Protein AF-A0A932IGT0-F1 (afdb_monomer_lite)

Radius of gyration: 17.97 Å; chains: 1; bounding box: 58×28×45 Å

Sequence (131 aa):
MRGWLLGAVLLGLVGCRADIQSGLDEANDLLYRKQYAASERLYRKLFKRLEQGGNLDDEEDAQRQFILDRLGKINALYLRDYTQAIADFQLLIRHYPKTDQAFAARATVADIYHHKLGDLQTAIDAYHKLV

pLDDT: mean 90.75, std 15.51, range [41.09, 98.88]

Secondary structure (DSSP, 8-state):
----SSHHHHHHHHHHHHHHHHHHHHHHHHHHTT-HHHHHHHHHHHHHHHHHSSS--HHHHHHHHHHHHHHHHHIIIII--HHHHHHHHHHHHHH-TTSHHHHHHHHHHHHHIIIII--HHHHHHHHGGG-

Structure (mmCIF, N/CA/C/O backbone):
data_AF-A0A932IGT0-F1
#
_entry.id   AF-A0A932IGT0-F1
#
loop_
_atom_site.group_PDB
_atom_site.id
_atom_site.type_symbol
_atom_site.label_atom_id
_atom_site.label_alt_id
_atom_site.label_comp_id
_atom_site.label_asym_id
_atom_site.label_entity_id
_atom_site.label_seq_id
_a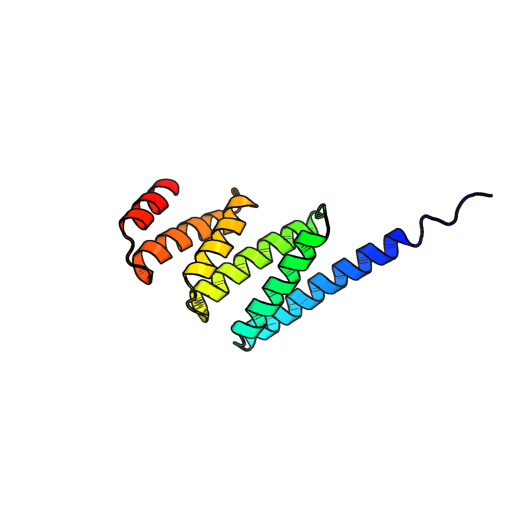tom_site.pdbx_PDB_ins_code
_atom_site.Cartn_x
_atom_site.Cartn_y
_atom_site.Cartn_z
_atom_site.occupancy
_atom_site.B_iso_or_equiv
_atom_site.auth_seq_id
_atom_site.auth_comp_id
_atom_site.auth_asym_id
_atom_site.auth_atom_id
_atom_site.pdbx_PDB_model_num
ATOM 1 N N . MET A 1 1 ? 42.732 -18.591 -23.244 1.00 41.09 1 MET A N 1
ATOM 2 C CA . MET A 1 1 ? 41.863 -17.446 -23.587 1.00 41.09 1 MET A CA 1
ATOM 3 C C . MET A 1 1 ? 40.545 -17.618 -22.836 1.00 41.09 1 MET A C 1
ATOM 5 O O . MET A 1 1 ? 39.733 -18.440 -23.227 1.00 41.09 1 MET A O 1
ATOM 9 N N . ARG A 1 2 ? 40.394 -16.960 -21.680 1.00 52.16 2 ARG A N 1
ATOM 10 C CA . ARG A 1 2 ? 39.176 -16.962 -20.846 1.00 52.16 2 ARG A CA 1
ATOM 11 C C . ARG A 1 2 ? 38.598 -15.553 -20.916 1.00 52.16 2 ARG A C 1
ATOM 13 O O . ARG A 1 2 ? 39.311 -14.625 -20.557 1.00 52.16 2 ARG A O 1
ATOM 20 N N . GLY A 1 3 ? 37.359 -15.387 -21.373 1.00 51.69 3 GLY A N 1
ATOM 21 C CA . GLY A 1 3 ? 36.751 -14.055 -21.387 1.00 51.69 3 GLY A CA 1
ATOM 22 C C . GLY A 1 3 ? 35.417 -13.933 -22.112 1.00 51.69 3 GLY A C 1
ATOM 23 O O . GLY A 1 3 ? 35.287 -13.016 -22.898 1.00 51.69 3 GLY A O 1
ATOM 24 N N . TRP A 1 4 ? 34.450 -14.832 -21.899 1.00 49.75 4 TRP A N 1
ATOM 25 C CA . TRP A 1 4 ? 33.118 -14.739 -22.535 1.00 49.75 4 TRP A CA 1
ATOM 26 C C . TRP A 1 4 ? 31.967 -15.158 -21.594 1.00 49.75 4 TRP A C 1
ATOM 28 O O . TRP A 1 4 ? 31.021 -15.809 -22.014 1.00 49.75 4 TRP A O 1
ATOM 38 N N . LEU A 1 5 ? 32.026 -14.812 -20.300 1.00 50.00 5 LEU A N 1
ATOM 39 C CA . LEU A 1 5 ? 30.921 -15.093 -19.357 1.00 50.00 5 LEU A CA 1
ATOM 40 C C . LEU A 1 5 ? 30.288 -13.848 -18.711 1.00 50.00 5 LEU A C 1
ATOM 42 O O . LEU A 1 5 ? 29.360 -13.987 -17.925 1.00 50.00 5 LEU A O 1
ATOM 46 N N . LEU A 1 6 ? 30.719 -12.633 -19.066 1.00 50.09 6 LEU A N 1
ATOM 47 C CA . LEU A 1 6 ? 30.168 -11.395 -18.486 1.00 50.09 6 LEU A CA 1
ATOM 48 C C . LEU A 1 6 ? 28.958 -10.816 -19.249 1.00 50.09 6 LEU A C 1
ATOM 50 O O . LEU A 1 6 ? 28.265 -9.960 -18.715 1.00 50.09 6 LEU A O 1
ATOM 54 N N . GLY A 1 7 ? 28.663 -11.282 -20.469 1.00 43.56 7 GLY A N 1
ATOM 55 C CA . GLY A 1 7 ? 27.612 -10.686 -21.312 1.00 43.56 7 GLY A CA 1
ATOM 56 C C . GLY A 1 7 ? 26.174 -11.128 -21.000 1.00 43.56 7 GLY A C 1
ATOM 57 O O . GLY A 1 7 ? 25.242 -10.355 -21.192 1.00 43.56 7 GLY A O 1
ATOM 58 N N . ALA A 1 8 ? 25.970 -12.351 -20.501 1.00 47.59 8 ALA A N 1
ATOM 59 C CA . ALA A 1 8 ? 24.625 -12.920 -20.341 1.00 47.59 8 ALA A CA 1
ATOM 60 C C . ALA A 1 8 ? 23.896 -12.448 -19.068 1.00 47.59 8 ALA A C 1
ATOM 62 O O . ALA A 1 8 ? 22.670 -12.389 -19.047 1.00 47.59 8 ALA A O 1
ATOM 63 N N . VAL A 1 9 ? 24.636 -12.077 -18.018 1.00 49.19 9 VAL A N 1
ATOM 64 C CA . VAL A 1 9 ? 24.056 -11.653 -16.729 1.00 49.19 9 VAL A CA 1
ATOM 65 C C . VAL A 1 9 ? 23.448 -10.247 -16.819 1.00 49.19 9 VAL A C 1
ATOM 67 O O . VAL A 1 9 ? 22.405 -9.986 -16.226 1.00 49.19 9 VAL A O 1
ATOM 70 N N . LEU A 1 10 ? 24.041 -9.359 -17.625 1.00 44.50 10 LEU A N 1
ATOM 71 C CA . LEU A 1 10 ? 23.564 -7.981 -17.801 1.00 44.50 10 LEU A CA 1
ATOM 72 C C . LEU A 1 10 ? 22.225 -7.894 -18.556 1.00 44.50 10 LEU A C 1
ATOM 74 O O . LEU A 1 10 ? 21.405 -7.036 -18.243 1.00 44.50 10 LEU A O 1
ATOM 78 N N . LEU A 1 11 ? 21.962 -8.795 -19.508 1.00 47.22 11 LEU A N 1
ATOM 79 C CA . LEU A 1 11 ? 20.714 -8.800 -20.288 1.00 47.22 11 LEU A CA 1
ATOM 80 C C . LEU A 1 11 ? 19.495 -9.275 -19.479 1.00 47.22 11 LEU A C 1
ATOM 82 O O . LEU A 1 11 ? 18.391 -8.776 -19.690 1.00 47.22 11 LEU A O 1
ATOM 86 N N . GLY A 1 12 ? 19.684 -10.209 -18.541 1.00 53.88 12 GLY A N 1
ATOM 87 C CA . GLY A 1 12 ? 18.593 -10.739 -17.715 1.00 53.88 12 GLY A CA 1
ATOM 88 C C . GLY A 1 12 ? 18.026 -9.717 -16.724 1.00 53.88 12 GLY A C 1
ATOM 89 O O . GLY A 1 12 ? 16.810 -9.623 -16.567 1.00 53.88 12 GLY A O 1
ATOM 90 N N . LEU A 1 13 ? 18.896 -8.911 -16.104 1.00 55.16 13 LEU A N 1
ATOM 91 C CA . LEU A 1 13 ? 18.500 -7.897 -15.118 1.00 55.16 13 LEU A CA 1
ATOM 92 C C . LEU A 1 13 ? 17.746 -6.724 -15.768 1.00 55.16 13 LEU A C 1
ATOM 94 O O . LEU A 1 13 ? 16.713 -6.290 -15.260 1.00 55.16 13 LEU A O 1
ATOM 98 N N . VAL A 1 14 ? 18.192 -6.271 -16.945 1.00 60.53 14 VAL A N 1
ATOM 99 C CA . VAL A 1 14 ? 17.527 -5.186 -17.693 1.00 60.53 14 VAL A CA 1
ATOM 100 C C . VAL A 1 14 ? 16.132 -5.602 -18.175 1.00 60.53 14 VAL A C 1
ATOM 102 O O . VAL A 1 14 ? 15.196 -4.805 -18.113 1.00 60.53 14 VAL A O 1
ATOM 105 N N . GLY A 1 15 ? 15.964 -6.858 -18.606 1.00 62.38 15 GLY A N 1
ATOM 106 C CA . GLY A 1 15 ? 14.666 -7.384 -19.037 1.00 62.38 15 GLY A CA 1
ATOM 107 C C . GLY A 1 15 ? 13.634 -7.456 -17.907 1.00 62.38 15 GLY A C 1
ATOM 108 O O . GLY A 1 15 ? 12.458 -7.180 -18.134 1.00 62.38 15 GLY A O 1
ATOM 109 N N . CYS A 1 16 ? 14.060 -7.777 -16.680 1.00 69.31 16 CYS A N 1
ATOM 110 C CA . CYS A 1 16 ? 13.167 -7.772 -15.521 1.00 69.31 16 CYS A CA 1
ATOM 111 C C . CYS A 1 16 ? 12.727 -6.364 -15.120 1.00 69.31 16 CYS A C 1
ATOM 113 O O . CYS A 1 16 ? 11.541 -6.154 -14.874 1.00 69.31 16 CYS A O 1
ATOM 115 N N . ARG A 1 17 ? 13.659 -5.410 -15.114 1.00 69.44 17 ARG A N 1
ATOM 116 C CA . ARG A 1 17 ? 13.402 -4.009 -14.762 1.00 69.44 17 ARG A CA 1
ATOM 117 C C . ARG A 1 17 ? 12.380 -3.347 -15.693 1.00 69.44 17 ARG A C 1
ATOM 119 O O . ARG A 1 17 ? 11.421 -2.732 -15.233 1.00 69.44 17 ARG A O 1
ATOM 126 N N . ALA A 1 18 ? 12.539 -3.532 -17.006 1.00 73.25 18 ALA A N 1
ATOM 127 C CA . ALA A 1 18 ? 11.599 -3.007 -17.999 1.00 73.25 18 ALA A CA 1
ATOM 128 C C . ALA A 1 18 ? 10.186 -3.616 -17.865 1.00 73.25 18 ALA A C 1
ATOM 130 O O . ALA A 1 18 ? 9.186 -2.933 -18.105 1.00 73.25 18 ALA A O 1
ATOM 131 N N . ASP A 1 19 ? 10.089 -4.881 -17.445 1.00 85.19 19 ASP A N 1
ATOM 132 C CA . ASP A 1 19 ? 8.806 -5.557 -17.228 1.00 85.19 19 ASP A CA 1
ATOM 133 C C . ASP A 1 19 ? 8.060 -5.023 -15.994 1.00 85.19 19 ASP A C 1
ATOM 135 O O . ASP A 1 19 ? 6.849 -4.822 -16.053 1.00 85.19 19 ASP A O 1
ATOM 139 N N . ILE A 1 20 ? 8.767 -4.719 -14.895 1.00 91.12 20 ILE A N 1
ATOM 140 C CA . ILE A 1 20 ? 8.124 -4.121 -13.713 1.00 91.12 20 ILE A CA 1
ATOM 141 C C . ILE A 1 20 ? 7.595 -2.726 -14.035 1.00 91.12 20 ILE A C 1
ATOM 143 O O . ILE A 1 20 ? 6.432 -2.442 -13.751 1.00 91.12 20 ILE A O 1
ATOM 147 N N . GLN A 1 21 ? 8.412 -1.874 -14.660 1.00 92.38 21 GLN A N 1
ATOM 148 C CA . GLN A 1 21 ? 8.002 -0.505 -14.967 1.00 92.38 21 GLN A CA 1
ATOM 149 C C . GLN A 1 21 ? 6.794 -0.464 -15.912 1.00 92.38 21 GLN A C 1
ATOM 151 O O . GLN A 1 21 ? 5.808 0.206 -15.614 1.00 92.38 21 GLN A O 1
ATOM 156 N N . SER A 1 22 ? 6.825 -1.228 -17.007 1.00 94.62 22 SER A N 1
ATOM 157 C CA . SER A 1 22 ? 5.682 -1.301 -17.930 1.00 94.62 22 SER A CA 1
ATOM 158 C C . SER A 1 22 ? 4.420 -1.857 -17.259 1.00 94.62 22 SER A C 1
ATOM 160 O O . SER A 1 22 ? 3.321 -1.356 -17.498 1.00 94.62 22 SER A O 1
ATOM 162 N N . GLY A 1 23 ? 4.563 -2.828 -16.353 1.00 97.69 23 GLY A N 1
ATOM 163 C CA . GLY A 1 23 ? 3.448 -3.323 -15.550 1.00 97.69 23 GLY A CA 1
ATOM 164 C C . GLY A 1 23 ? 2.876 -2.278 -14.586 1.00 97.69 23 GLY A C 1
ATOM 165 O O . GLY A 1 23 ? 1.663 -2.246 -14.374 1.00 97.69 23 GLY A O 1
ATOM 166 N N . LEU A 1 24 ? 3.713 -1.414 -14.001 1.00 98.06 24 LEU A N 1
ATOM 167 C CA . LEU A 1 24 ? 3.255 -0.302 -13.160 1.00 98.06 24 LEU A CA 1
ATOM 168 C C . LEU A 1 24 ? 2.457 0.719 -13.972 1.00 98.06 24 LEU A C 1
ATOM 170 O O . LEU A 1 24 ? 1.417 1.188 -13.504 1.00 98.06 24 LEU A O 1
ATOM 174 N N . ASP A 1 25 ? 2.915 1.039 -15.181 1.00 97.88 25 ASP A N 1
ATOM 175 C CA . ASP A 1 25 ? 2.210 1.943 -16.091 1.00 97.88 25 ASP A CA 1
ATOM 176 C C . ASP A 1 25 ? 0.827 1.370 -16.449 1.00 97.88 25 ASP A C 1
ATOM 178 O O . ASP A 1 25 ? -0.188 2.049 -16.289 1.00 97.88 25 ASP A O 1
ATOM 182 N N . GLU A 1 26 ? 0.751 0.080 -16.794 1.00 98.38 26 GLU A N 1
ATOM 183 C CA . GLU A 1 26 ? -0.521 -0.609 -17.050 1.00 98.38 26 GLU A CA 1
ATOM 184 C C . GLU A 1 26 ? -1.433 -0.624 -15.808 1.00 98.38 26 GLU A C 1
ATOM 186 O O . GLU A 1 26 ? -2.634 -0.353 -15.899 1.00 98.38 26 GLU A O 1
ATOM 191 N N . ALA A 1 27 ? -0.888 -0.888 -14.617 1.00 98.50 27 ALA A N 1
ATOM 192 C CA . ALA A 1 27 ? -1.667 -0.892 -13.379 1.00 98.50 27 ALA A CA 1
ATOM 193 C C . ALA A 1 27 ? -2.245 0.496 -13.054 1.00 98.50 27 ALA A C 1
ATOM 195 O O . ALA A 1 27 ? -3.383 0.594 -12.571 1.00 98.50 27 ALA A O 1
ATOM 196 N N . ASN A 1 28 ? -1.495 1.564 -13.341 1.00 98.31 28 ASN A N 1
ATOM 197 C CA . ASN A 1 28 ? -1.955 2.947 -13.228 1.00 98.31 28 ASN A CA 1
ATOM 198 C C . ASN A 1 28 ? -3.029 3.286 -14.270 1.00 98.31 28 ASN A C 1
ATOM 200 O O . ASN A 1 28 ? -4.028 3.919 -13.922 1.00 98.31 28 ASN A O 1
ATOM 204 N N . ASP A 1 29 ? -2.889 2.813 -15.505 1.00 98.56 29 ASP A N 1
ATOM 205 C CA . ASP A 1 29 ? -3.903 2.979 -16.550 1.00 98.56 29 ASP A CA 1
ATOM 206 C C . ASP A 1 29 ? -5.224 2.298 -16.174 1.00 98.56 29 ASP A C 1
ATOM 208 O O . ASP A 1 29 ? -6.303 2.884 -16.320 1.00 98.56 29 ASP A O 1
ATOM 212 N N . LEU A 1 30 ? -5.162 1.081 -15.627 1.00 98.75 30 LEU A N 1
ATOM 213 C CA . LEU A 1 30 ? -6.330 0.376 -15.094 1.00 98.75 30 LEU A CA 1
ATOM 214 C C . LEU A 1 30 ? -6.988 1.175 -13.961 1.00 98.75 30 LEU A C 1
ATOM 216 O O . LEU A 1 30 ? -8.216 1.300 -13.925 1.00 98.75 30 LEU A O 1
ATOM 220 N N . LEU A 1 31 ? -6.185 1.753 -13.061 1.00 97.88 31 LEU A N 1
ATOM 221 C CA . LEU A 1 31 ? -6.672 2.598 -11.970 1.00 97.88 31 LEU A CA 1
ATOM 222 C C . LEU A 1 31 ? -7.376 3.855 -12.500 1.00 97.88 31 LEU A C 1
ATOM 224 O O . LEU A 1 31 ? -8.487 4.165 -12.063 1.00 97.88 31 LEU A O 1
ATOM 228 N N . TYR A 1 32 ? -6.775 4.541 -13.475 1.00 97.88 32 TYR A N 1
ATOM 229 C CA . TYR A 1 32 ? -7.350 5.718 -14.132 1.00 97.88 32 TYR A CA 1
ATOM 230 C C . TYR A 1 32 ? -8.687 5.393 -14.814 1.00 97.88 32 TYR A C 1
ATOM 232 O O . TYR A 1 32 ? -9.665 6.131 -14.684 1.00 97.88 32 TYR A O 1
ATOM 240 N N . ARG A 1 33 ? -8.774 4.223 -15.457 1.00 98.50 33 ARG A N 1
ATOM 241 C CA . ARG A 1 33 ? -10.002 3.687 -16.071 1.00 98.50 33 ARG A CA 1
ATOM 242 C C . ARG A 1 33 ? -11.013 3.140 -15.056 1.00 98.50 33 ARG A C 1
ATOM 244 O O . ARG A 1 33 ? -12.029 2.578 -15.462 1.00 98.50 33 ARG A O 1
ATOM 251 N N . LYS A 1 34 ? -10.759 3.296 -13.751 1.00 98.44 34 LYS A N 1
ATOM 252 C CA . LYS A 1 34 ? -11.592 2.805 -12.636 1.00 98.44 34 LYS A CA 1
ATOM 253 C C . LYS A 1 34 ? -11.757 1.284 -12.598 1.00 98.44 34 LYS A C 1
ATOM 255 O O . LYS A 1 34 ? -12.661 0.761 -11.949 1.00 98.44 34 LYS A O 1
ATOM 260 N N . GLN A 1 35 ? -10.870 0.550 -13.261 1.00 98.75 35 GLN A N 1
ATOM 261 C CA . GLN A 1 35 ? -10.832 -0.908 -13.235 1.00 98.75 35 GLN A CA 1
ATOM 262 C C . GLN A 1 35 ? -10.072 -1.378 -11.987 1.00 98.75 35 GLN A C 1
ATOM 264 O O . GLN A 1 35 ? -9.038 -2.037 -12.069 1.00 98.75 35 GLN A O 1
ATOM 269 N N . TYR A 1 36 ? -10.589 -1.016 -10.811 1.00 98.62 36 TYR A N 1
ATOM 270 C CA . TYR A 1 36 ? -9.884 -1.130 -9.531 1.00 98.62 36 TYR A CA 1
ATOM 271 C C . TYR A 1 36 ? -9.446 -2.556 -9.205 1.00 98.62 36 TYR A C 1
ATOM 273 O O . TYR A 1 36 ? -8.297 -2.769 -8.842 1.00 98.62 36 TYR A O 1
ATOM 281 N N . ALA A 1 37 ? -10.322 -3.542 -9.412 1.00 98.75 37 ALA A N 1
ATOM 282 C CA . ALA A 1 37 ? -9.989 -4.941 -9.157 1.00 98.75 37 ALA A CA 1
ATOM 283 C C . ALA A 1 37 ? -8.927 -5.482 -10.131 1.00 98.75 37 ALA A C 1
ATOM 285 O O . ALA A 1 37 ? -8.151 -6.359 -9.772 1.00 98.75 37 ALA A O 1
ATOM 286 N N . ALA A 1 38 ? -8.887 -4.991 -11.374 1.00 98.75 38 ALA A N 1
ATOM 287 C CA . ALA A 1 38 ? -7.851 -5.389 -12.325 1.00 98.75 38 ALA A CA 1
ATOM 288 C C . ALA A 1 38 ? -6.505 -4.739 -11.977 1.00 98.75 38 ALA A C 1
ATOM 290 O O . ALA A 1 38 ? -5.489 -5.430 -11.953 1.00 98.75 38 ALA A O 1
ATOM 291 N N . SER A 1 39 ? -6.526 -3.444 -11.646 1.00 98.81 39 SER A N 1
ATOM 292 C CA . SER A 1 39 ? -5.358 -2.698 -11.170 1.00 98.81 39 SER A CA 1
ATOM 293 C C . SER A 1 39 ? -4.748 -3.354 -9.929 1.00 98.81 39 SER A C 1
ATOM 295 O O . SER A 1 39 ? -3.557 -3.648 -9.904 1.00 98.81 39 SER A O 1
ATOM 297 N N . GLU A 1 40 ? -5.579 -3.680 -8.936 1.00 98.81 40 GLU A N 1
ATOM 298 C CA . GLU A 1 40 ? -5.170 -4.353 -7.703 1.00 98.81 40 GLU A CA 1
ATOM 299 C C . GLU A 1 40 ? -4.480 -5.697 -7.978 1.00 98.81 40 GLU A C 1
ATOM 301 O O . GLU A 1 40 ? -3.363 -5.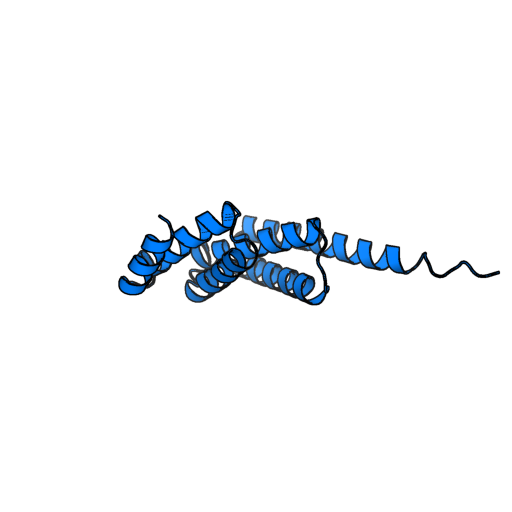926 -7.503 1.00 98.81 40 GLU A O 1
ATOM 306 N N . ARG A 1 41 ? -5.076 -6.546 -8.828 1.00 98.81 41 ARG A N 1
ATOM 307 C CA . ARG A 1 41 ? -4.485 -7.844 -9.187 1.00 98.81 41 ARG A CA 1
ATOM 308 C C . ARG A 1 41 ? -3.132 -7.689 -9.871 1.00 98.81 41 ARG A C 1
ATOM 310 O O . ARG A 1 41 ? -2.228 -8.487 -9.616 1.00 98.81 41 ARG A O 1
ATOM 317 N N . LEU A 1 42 ? -2.991 -6.690 -10.742 1.00 98.69 42 LEU A N 1
ATOM 318 C CA . LEU A 1 42 ? -1.731 -6.436 -11.431 1.00 98.69 42 LEU A CA 1
ATOM 319 C C . LEU A 1 42 ? -0.664 -5.932 -10.454 1.00 98.69 42 LEU A C 1
ATOM 321 O O . LEU A 1 42 ? 0.432 -6.488 -10.426 1.00 98.69 42 LEU A O 1
ATOM 325 N N . TYR A 1 43 ? -1.005 -4.996 -9.566 1.00 98.75 43 TYR A N 1
ATOM 326 C CA . TYR A 1 43 ? -0.112 -4.564 -8.491 1.00 98.75 43 TYR A CA 1
ATOM 327 C C . TYR A 1 43 ? 0.349 -5.727 -7.604 1.00 98.75 43 TYR A C 1
ATOM 329 O O . TYR A 1 43 ? 1.543 -5.844 -7.325 1.00 98.75 43 TYR A O 1
ATOM 337 N N . ARG A 1 44 ? -0.545 -6.651 -7.223 1.00 98.56 44 ARG A N 1
ATOM 338 C CA . ARG A 1 44 ? -0.157 -7.858 -6.468 1.00 98.56 44 ARG A CA 1
ATOM 339 C C . ARG A 1 44 ? 0.799 -8.762 -7.239 1.00 98.56 44 ARG A C 1
ATOM 341 O O . ARG A 1 44 ? 1.726 -9.314 -6.646 1.00 98.56 44 ARG A O 1
ATOM 348 N N . LYS A 1 45 ? 0.586 -8.929 -8.548 1.00 97.75 45 LYS A N 1
ATOM 349 C CA . LYS A 1 45 ? 1.480 -9.716 -9.410 1.00 97.75 45 LYS A CA 1
ATOM 350 C C . LYS A 1 45 ? 2.885 -9.106 -9.438 1.00 97.75 45 LYS A C 1
ATOM 352 O O . LYS A 1 45 ? 3.857 -9.847 -9.308 1.00 97.75 45 LYS A O 1
ATOM 357 N N . LEU A 1 46 ? 2.982 -7.783 -9.567 1.00 97.38 46 LEU A N 1
ATOM 358 C CA . LEU A 1 46 ? 4.255 -7.057 -9.572 1.00 97.38 46 LEU A CA 1
ATOM 359 C C . LEU A 1 46 ? 4.957 -7.141 -8.215 1.00 97.38 46 LEU A C 1
ATOM 361 O O . LEU A 1 46 ? 6.129 -7.502 -8.167 1.00 97.38 46 LEU A O 1
ATOM 365 N N . PHE A 1 47 ? 4.226 -6.929 -7.116 1.00 96.88 47 PHE A N 1
ATOM 366 C CA . PHE A 1 47 ? 4.759 -7.103 -5.762 1.00 96.88 47 PHE A CA 1
ATOM 367 C C . PHE A 1 47 ? 5.353 -8.502 -5.565 1.00 96.88 47 PHE A C 1
ATOM 369 O O . PHE A 1 47 ? 6.496 -8.644 -5.143 1.00 96.88 47 PHE A O 1
ATOM 376 N N . LYS A 1 48 ? 4.611 -9.550 -5.948 1.00 95.69 48 LYS A N 1
ATOM 377 C CA . LYS A 1 48 ? 5.086 -10.936 -5.850 1.00 95.69 48 LYS A CA 1
ATOM 378 C C . LYS A 1 48 ? 6.367 -11.169 -6.650 1.00 95.69 48 LYS A C 1
ATOM 380 O O . LYS A 1 48 ? 7.216 -11.937 -6.210 1.00 95.69 48 LYS A O 1
ATOM 385 N N . ARG A 1 49 ? 6.498 -10.545 -7.822 1.00 93.50 49 ARG A N 1
ATOM 386 C CA . ARG A 1 49 ? 7.695 -10.666 -8.658 1.00 93.50 49 ARG A CA 1
ATOM 387 C C . ARG A 1 49 ? 8.909 -10.014 -7.997 1.00 93.50 49 ARG A C 1
ATOM 389 O O . ARG A 1 49 ? 9.964 -10.639 -7.986 1.00 93.50 49 ARG A O 1
ATOM 396 N N . LEU A 1 50 ? 8.742 -8.830 -7.407 1.00 93.38 50 LEU A N 1
ATOM 397 C CA . LEU A 1 50 ? 9.802 -8.163 -6.640 1.00 93.38 50 LEU A CA 1
ATOM 398 C C . LEU A 1 50 ? 10.248 -9.029 -5.453 1.00 93.38 50 LEU A C 1
ATOM 400 O O . LEU A 1 50 ? 11.430 -9.308 -5.306 1.00 93.38 50 LEU A O 1
ATOM 404 N N . GLU A 1 51 ? 9.308 -9.579 -4.682 1.00 91.38 51 GLU A N 1
ATOM 405 C CA . GLU A 1 51 ? 9.640 -10.426 -3.524 1.00 91.38 51 GLU A CA 1
ATOM 406 C C . GLU A 1 51 ? 10.330 -11.755 -3.903 1.00 91.38 51 GLU A C 1
ATOM 408 O O . GLU A 1 51 ? 10.999 -12.372 -3.077 1.00 91.38 51 GLU A O 1
ATOM 413 N N . GLN A 1 52 ? 10.192 -12.211 -5.151 1.00 88.50 52 GLN A N 1
ATOM 414 C CA . GLN A 1 52 ? 10.887 -13.396 -5.670 1.00 88.50 52 GLN A CA 1
ATOM 415 C C . GLN A 1 52 ? 12.290 -13.092 -6.213 1.00 88.50 52 GLN A C 1
ATOM 417 O O . GLN A 1 52 ? 13.080 -14.022 -6.377 1.00 88.50 52 GLN A O 1
ATOM 422 N N . GLY A 1 53 ? 12.599 -11.823 -6.501 1.00 76.25 53 GLY A N 1
ATOM 423 C CA . GLY A 1 53 ? 13.838 -11.387 -7.153 1.00 76.25 53 GLY A CA 1
ATOM 424 C C . GLY A 1 53 ? 15.101 -11.505 -6.293 1.00 76.25 53 GLY A C 1
ATOM 425 O O . GLY A 1 53 ? 16.208 -11.416 -6.818 1.00 76.25 53 GLY A O 1
ATOM 426 N N . GLY A 1 54 ? 14.962 -11.764 -4.990 1.00 80.25 54 GLY A N 1
ATOM 427 C CA . GLY A 1 54 ? 16.078 -11.764 -4.047 1.00 80.25 54 GLY A CA 1
ATOM 428 C C . GLY A 1 54 ? 16.312 -10.367 -3.473 1.00 80.25 54 GLY A C 1
ATOM 429 O O . GLY A 1 54 ? 15.380 -9.753 -2.961 1.00 80.25 54 GLY A O 1
ATOM 430 N N . ASN A 1 55 ? 17.552 -9.877 -3.510 1.00 88.38 55 ASN A N 1
ATOM 431 C CA . ASN A 1 55 ? 17.865 -8.533 -3.023 1.00 88.38 55 ASN A CA 1
ATOM 432 C C . ASN A 1 55 ? 17.448 -7.490 -4.063 1.00 88.38 55 ASN A C 1
ATOM 434 O O . ASN A 1 55 ? 17.958 -7.523 -5.179 1.00 88.38 55 ASN A O 1
ATOM 438 N N . LEU A 1 56 ? 16.570 -6.573 -3.661 1.00 91.25 56 LEU A N 1
ATOM 439 C CA . LEU A 1 56 ? 16.138 -5.445 -4.481 1.00 91.25 56 LEU A CA 1
ATOM 440 C C . LEU A 1 56 ? 17.260 -4.415 -4.616 1.00 91.25 56 LEU A C 1
ATOM 442 O O . LEU A 1 56 ? 17.966 -4.143 -3.638 1.00 91.25 56 LEU A O 1
ATOM 446 N N . ASP A 1 57 ? 17.397 -3.828 -5.803 1.00 92.25 57 ASP A N 1
ATOM 447 C CA . ASP A 1 57 ? 18.134 -2.573 -5.953 1.00 92.25 57 ASP A CA 1
ATOM 448 C C . ASP A 1 57 ? 17.300 -1.362 -5.482 1.00 92.25 57 ASP A C 1
ATOM 450 O O . ASP A 1 57 ? 16.133 -1.496 -5.107 1.00 92.25 57 ASP A O 1
ATOM 454 N N . ASP A 1 58 ? 17.904 -0.170 -5.460 1.00 93.81 58 ASP A N 1
ATOM 455 C CA . ASP A 1 58 ? 17.248 1.045 -4.956 1.00 93.81 58 ASP A CA 1
ATOM 456 C C . ASP A 1 58 ? 15.973 1.411 -5.741 1.00 93.81 58 ASP A C 1
ATOM 458 O O . ASP A 1 58 ? 15.031 1.973 -5.177 1.00 93.81 58 ASP A O 1
ATOM 462 N N . GLU A 1 59 ? 15.922 1.114 -7.045 1.00 93.00 59 GLU A N 1
ATOM 463 C CA . GLU A 1 59 ? 14.738 1.401 -7.856 1.00 93.00 59 GLU A CA 1
ATOM 464 C C . GLU A 1 59 ? 13.638 0.379 -7.581 1.00 93.00 59 GLU A C 1
ATOM 466 O O . GLU A 1 59 ? 12.488 0.761 -7.356 1.00 93.00 59 GLU A O 1
ATOM 471 N N . GLU A 1 60 ? 13.982 -0.905 -7.561 1.00 94.12 60 GLU A N 1
ATOM 472 C CA . GLU A 1 60 ? 13.046 -1.980 -7.241 1.00 94.12 60 GLU A CA 1
ATOM 473 C C . GLU A 1 60 ? 12.477 -1.827 -5.823 1.00 94.12 60 GLU A C 1
ATOM 475 O O . GLU A 1 60 ? 11.288 -2.071 -5.594 1.00 94.12 60 GLU A O 1
ATOM 480 N N . ASP A 1 61 ? 13.287 -1.358 -4.869 1.00 96.19 61 ASP A N 1
ATOM 481 C CA . ASP A 1 61 ? 12.829 -1.052 -3.516 1.00 96.19 61 ASP A CA 1
ATOM 482 C C . ASP A 1 61 ? 11.868 0.149 -3.497 1.00 96.19 61 ASP A C 1
ATOM 484 O O . ASP A 1 61 ? 10.812 0.088 -2.859 1.00 96.19 61 ASP A O 1
ATOM 488 N N . ALA A 1 62 ? 12.147 1.204 -4.268 1.00 96.62 62 ALA A N 1
ATOM 489 C CA . ALA A 1 62 ? 11.220 2.326 -4.431 1.00 96.62 62 ALA A CA 1
ATOM 490 C C . ALA A 1 62 ? 9.900 1.898 -5.104 1.00 96.62 62 ALA A C 1
ATOM 492 O O . ALA A 1 62 ? 8.813 2.325 -4.698 1.00 96.62 62 ALA A O 1
ATOM 493 N N . GLN A 1 63 ? 9.968 1.012 -6.101 1.00 97.12 63 GLN A N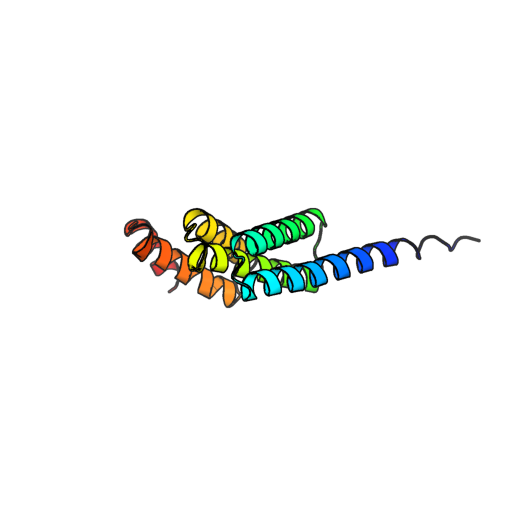 1
ATOM 494 C CA . GLN A 1 63 ? 8.795 0.431 -6.756 1.00 97.12 63 GLN A CA 1
ATOM 495 C C . GLN A 1 63 ? 7.987 -0.430 -5.783 1.00 97.12 63 GLN A C 1
ATOM 497 O O . GLN A 1 63 ? 6.761 -0.312 -5.744 1.00 97.12 63 GLN A O 1
ATOM 502 N N . ARG A 1 64 ? 8.636 -1.244 -4.943 1.00 97.69 64 ARG A N 1
ATOM 503 C CA . ARG A 1 64 ? 7.950 -2.025 -3.905 1.00 97.69 64 ARG A CA 1
ATOM 504 C C . ARG A 1 64 ? 7.214 -1.117 -2.920 1.00 97.69 64 ARG A C 1
ATOM 506 O O . ARG A 1 64 ? 6.040 -1.373 -2.635 1.00 97.69 64 ARG A O 1
ATOM 513 N N . GLN A 1 65 ? 7.847 -0.038 -2.453 1.00 98.50 65 GLN A N 1
ATOM 514 C CA . GLN A 1 65 ? 7.193 0.957 -1.597 1.00 98.50 65 GLN A CA 1
ATOM 515 C C . GLN A 1 65 ? 5.952 1.548 -2.276 1.00 98.50 65 GLN A C 1
ATOM 517 O O . GLN A 1 65 ? 4.875 1.601 -1.675 1.00 98.50 65 GLN A O 1
ATOM 522 N N . PHE A 1 66 ? 6.090 1.965 -3.538 1.00 98.44 66 PHE A N 1
ATOM 523 C CA . PHE A 1 66 ? 4.993 2.516 -4.329 1.00 98.44 66 PHE A CA 1
ATOM 524 C C . PHE A 1 66 ? 3.836 1.522 -4.467 1.00 98.44 66 PHE A C 1
ATOM 526 O O . PHE A 1 66 ? 2.682 1.886 -4.244 1.00 98.44 66 PHE A O 1
ATOM 533 N N . ILE A 1 67 ? 4.128 0.261 -4.789 1.00 98.69 67 ILE A N 1
ATOM 534 C CA . ILE A 1 67 ? 3.110 -0.780 -4.960 1.00 98.69 67 ILE A CA 1
ATOM 535 C C . ILE A 1 67 ? 2.330 -1.006 -3.663 1.00 98.69 67 ILE A C 1
ATOM 537 O O . ILE A 1 67 ? 1.102 -1.062 -3.704 1.00 98.69 67 ILE A O 1
ATOM 541 N N . LEU A 1 68 ? 3.007 -1.105 -2.515 1.00 98.81 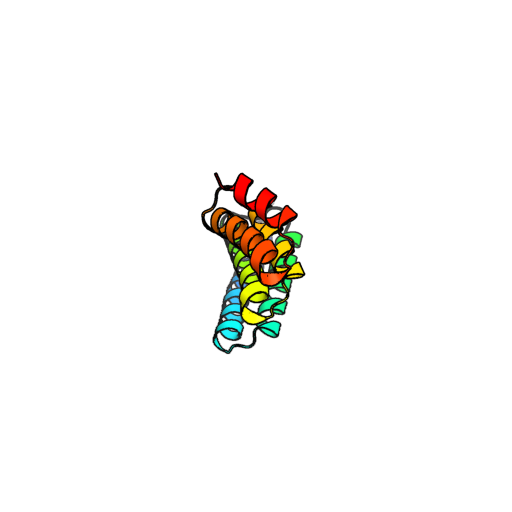68 LEU A N 1
ATOM 542 C CA . LEU A 1 68 ? 2.337 -1.311 -1.227 1.00 98.81 68 LEU A CA 1
ATOM 543 C C . LEU A 1 68 ? 1.421 -0.133 -0.857 1.00 98.81 68 LEU A C 1
ATOM 545 O O . LEU A 1 68 ? 0.287 -0.350 -0.426 1.00 98.81 68 LEU A O 1
ATOM 549 N N . ASP A 1 69 ? 1.868 1.106 -1.088 1.00 98.81 69 ASP A N 1
ATOM 550 C CA . ASP A 1 69 ? 1.032 2.301 -0.908 1.00 98.81 69 ASP A CA 1
ATOM 551 C C . ASP A 1 69 ? -0.202 2.279 -1.827 1.00 98.81 69 ASP A C 1
ATOM 553 O O . ASP A 1 69 ? -1.324 2.549 -1.382 1.00 98.81 69 ASP A O 1
ATOM 557 N N . ARG A 1 70 ? -0.026 1.902 -3.101 1.00 98.75 70 ARG A N 1
ATOM 558 C CA . ARG A 1 70 ? -1.130 1.786 -4.065 1.00 98.75 70 ARG A CA 1
ATOM 559 C C . ARG A 1 70 ? -2.119 0.693 -3.690 1.00 98.75 70 ARG A C 1
ATOM 561 O O . ARG A 1 70 ? -3.318 0.961 -3.721 1.00 98.75 70 ARG A O 1
ATOM 568 N N . LEU A 1 71 ? -1.651 -0.492 -3.306 1.00 98.88 71 LEU A N 1
ATOM 569 C CA . LEU A 1 71 ? -2.508 -1.598 -2.873 1.00 98.88 71 LEU A CA 1
ATOM 570 C C . LEU A 1 71 ? -3.361 -1.198 -1.665 1.00 98.88 71 LEU A C 1
ATOM 572 O O . LEU A 1 71 ? -4.587 -1.316 -1.723 1.00 98.88 71 LEU A O 1
ATOM 576 N N . GLY A 1 72 ? -2.744 -0.624 -0.626 1.00 98.81 72 GLY A N 1
ATOM 577 C CA . GLY A 1 72 ? -3.470 -0.149 0.554 1.00 98.81 72 GLY A CA 1
ATOM 578 C C . GLY A 1 72 ? -4.552 0.876 0.200 1.00 98.81 72 GLY A C 1
ATOM 579 O O . GLY A 1 72 ? -5.709 0.738 0.606 1.00 98.81 72 GLY A O 1
ATOM 580 N N . LYS A 1 73 ? -4.220 1.869 -0.636 1.00 98.81 73 LYS A N 1
ATOM 581 C CA . LYS A 1 73 ? -5.173 2.900 -1.086 1.00 98.81 73 LYS A CA 1
ATOM 582 C C . LYS A 1 73 ? -6.289 2.335 -1.960 1.00 98.81 73 LYS A C 1
ATOM 584 O O . LYS A 1 73 ? -7.440 2.729 -1.782 1.00 98.81 73 LYS A O 1
ATOM 589 N N . ILE A 1 74 ? -5.989 1.425 -2.887 1.00 98.81 74 ILE A N 1
ATOM 590 C CA . ILE A 1 74 ? -7.008 0.827 -3.758 1.00 98.81 74 ILE A CA 1
ATOM 591 C C . ILE A 1 74 ? -8.012 0.024 -2.933 1.00 98.81 74 ILE A C 1
ATOM 593 O O . ILE A 1 74 ? -9.225 0.202 -3.095 1.00 98.81 74 ILE A O 1
ATOM 597 N N . ASN A 1 75 ? -7.512 -0.798 -2.010 1.00 98.88 75 ASN A N 1
ATOM 598 C CA . ASN A 1 75 ? -8.351 -1.598 -1.130 1.00 98.88 75 ASN A CA 1
ATOM 599 C C . ASN A 1 75 ? -9.196 -0.723 -0.196 1.00 98.88 75 ASN A C 1
ATOM 601 O O . ASN A 1 75 ? -10.403 -0.935 -0.096 1.00 98.88 75 ASN A O 1
ATOM 605 N N . ALA A 1 76 ? -8.620 0.326 0.399 1.00 98.62 76 ALA A N 1
ATOM 606 C CA . ALA A 1 76 ? -9.347 1.208 1.314 1.00 98.62 76 ALA A CA 1
ATOM 607 C C . ALA A 1 76 ? -10.396 2.086 0.611 1.00 98.62 76 ALA A C 1
ATOM 609 O O . ALA A 1 76 ? -11.521 2.229 1.098 1.00 98.62 76 ALA A O 1
ATOM 610 N N . LEU A 1 77 ? -10.024 2.711 -0.510 1.00 98.25 77 LEU A N 1
ATOM 611 C CA . LEU A 1 77 ? -10.804 3.796 -1.114 1.00 98.25 77 LEU A CA 1
ATOM 612 C C . LEU A 1 77 ? -11.787 3.306 -2.174 1.00 98.25 77 LEU A C 1
ATOM 614 O O . LEU A 1 77 ? -12.881 3.861 -2.288 1.00 98.25 77 LEU A O 1
ATOM 618 N N . TYR A 1 78 ? -11.413 2.284 -2.947 1.00 98.31 78 TYR A N 1
ATOM 619 C CA . TYR A 1 78 ? -12.187 1.865 -4.114 1.00 98.31 78 TYR A CA 1
ATOM 620 C C . TYR A 1 78 ? -12.867 0.515 -3.925 1.00 98.31 78 TYR A C 1
ATOM 622 O O . TYR A 1 78 ? -14.057 0.399 -4.213 1.00 98.31 78 TYR A O 1
ATOM 630 N N . LEU A 1 79 ? -12.146 -0.491 -3.423 1.00 98.56 79 LEU A N 1
ATOM 631 C CA . LEU A 1 79 ? -12.706 -1.835 -3.231 1.00 98.56 79 LEU A CA 1
ATOM 632 C C . LEU A 1 79 ? -13.425 -1.997 -1.888 1.00 98.56 79 LEU A C 1
ATOM 634 O O . LEU A 1 79 ? -14.266 -2.880 -1.756 1.00 98.56 79 LEU A O 1
ATOM 638 N N . ARG A 1 80 ? -13.132 -1.120 -0.917 1.00 98.19 80 ARG A N 1
ATOM 639 C CA . ARG A 1 80 ? -13.619 -1.193 0.472 1.00 98.19 80 ARG A CA 1
ATOM 640 C C . ARG A 1 80 ? -13.280 -2.518 1.162 1.00 98.19 80 ARG A C 1
ATOM 642 O O . ARG A 1 80 ? -13.969 -2.927 2.092 1.00 98.19 80 ARG A O 1
ATOM 649 N N . ASP A 1 81 ? -12.199 -3.157 0.730 1.00 98.69 81 ASP A N 1
ATOM 650 C CA . ASP A 1 81 ? -11.623 -4.308 1.413 1.00 98.69 81 ASP A CA 1
ATOM 651 C C . ASP A 1 81 ? -10.692 -3.800 2.518 1.00 98.69 81 ASP A C 1
ATOM 653 O O . ASP A 1 81 ? -9.484 -3.628 2.348 1.00 98.69 81 ASP A O 1
ATOM 657 N N . TYR A 1 82 ? -11.292 -3.456 3.653 1.00 98.62 82 TYR A N 1
ATOM 658 C CA . TYR A 1 82 ? -10.582 -2.829 4.764 1.00 98.62 82 TYR A CA 1
ATOM 659 C C . TYR A 1 82 ? -9.567 -3.762 5.421 1.00 98.62 82 TYR A C 1
ATOM 661 O O . TYR A 1 82 ? -8.503 -3.306 5.839 1.00 98.62 82 TYR A O 1
ATOM 669 N N . THR A 1 83 ? -9.861 -5.061 5.471 1.00 98.38 83 THR A N 1
ATOM 670 C CA . THR A 1 83 ? -8.935 -6.069 5.993 1.00 98.38 83 THR A CA 1
ATOM 671 C C . THR A 1 83 ? -7.685 -6.134 5.126 1.00 98.38 83 THR A C 1
ATOM 673 O O . THR A 1 83 ? -6.569 -6.054 5.646 1.00 98.38 83 THR A O 1
ATOM 676 N N . GLN A 1 84 ? -7.858 -6.201 3.805 1.00 98.69 84 GLN A N 1
ATOM 677 C CA . GLN A 1 84 ? -6.731 -6.238 2.888 1.00 98.69 84 GLN A CA 1
ATOM 678 C C . GLN A 1 84 ? -5.965 -4.909 2.859 1.00 98.69 84 GLN A C 1
ATOM 680 O O . GLN A 1 84 ? -4.735 -4.914 2.852 1.00 98.69 84 GLN A O 1
ATOM 685 N N . ALA A 1 85 ? -6.664 -3.773 2.930 1.00 98.88 85 ALA A N 1
ATOM 686 C CA . ALA A 1 85 ? -6.029 -2.461 3.021 1.00 98.88 85 ALA A CA 1
ATOM 687 C C . ALA A 1 85 ? -5.120 -2.339 4.251 1.00 98.88 85 ALA A C 1
ATOM 689 O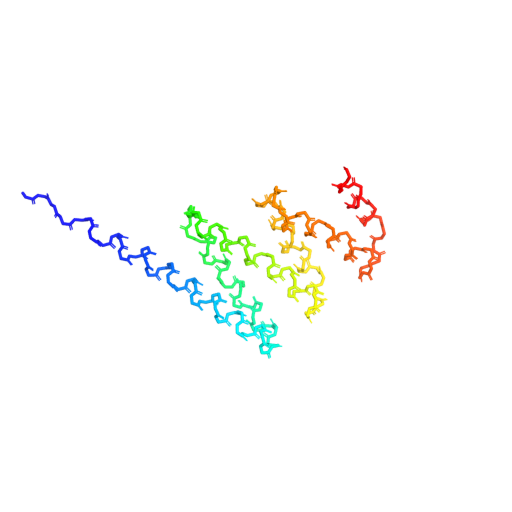 O . ALA A 1 85 ? -3.984 -1.882 4.131 1.00 98.88 85 ALA A O 1
ATOM 690 N N . ILE A 1 86 ? -5.595 -2.776 5.425 1.00 98.81 86 ILE A N 1
ATOM 691 C CA . ILE A 1 86 ? -4.792 -2.797 6.654 1.00 98.81 86 ILE A CA 1
ATOM 692 C C . ILE A 1 86 ? -3.555 -3.677 6.464 1.00 98.81 86 ILE A C 1
ATOM 694 O O . ILE A 1 86 ? -2.460 -3.250 6.826 1.00 98.81 86 ILE A O 1
ATOM 698 N N . ALA A 1 87 ? -3.704 -4.869 5.882 1.00 98.75 87 ALA A N 1
ATOM 699 C CA . ALA A 1 87 ? -2.577 -5.768 5.642 1.00 98.75 87 ALA A CA 1
ATOM 700 C C . ALA A 1 87 ? -1.519 -5.135 4.718 1.00 98.75 87 ALA A C 1
ATOM 702 O O . ALA A 1 87 ? -0.329 -5.146 5.045 1.00 98.75 87 ALA A O 1
ATOM 703 N N . ASP A 1 88 ? -1.944 -4.523 3.610 1.00 98.88 88 ASP A N 1
ATOM 704 C CA . ASP A 1 88 ? -1.047 -3.869 2.650 1.00 98.88 88 ASP A CA 1
ATOM 705 C C . ASP A 1 88 ? -0.328 -2.658 3.293 1.00 98.88 88 ASP A C 1
ATOM 707 O O . ASP A 1 88 ? 0.891 -2.503 3.164 1.00 98.88 88 ASP A O 1
ATOM 711 N N . PHE A 1 89 ? -1.038 -1.843 4.082 1.00 98.88 89 PHE A N 1
ATOM 712 C CA . PHE A 1 89 ? -0.432 -0.736 4.833 1.00 98.88 89 PHE A CA 1
ATOM 713 C C . PHE A 1 89 ? 0.518 -1.204 5.939 1.00 98.88 89 PHE A C 1
ATOM 715 O O . PHE A 1 89 ? 1.558 -0.587 6.159 1.00 98.88 89 PHE A O 1
ATOM 722 N N . GLN A 1 90 ? 0.211 -2.298 6.635 1.00 98.62 90 GLN A N 1
ATOM 723 C CA . GLN A 1 90 ? 1.108 -2.862 7.646 1.00 98.62 90 GLN A CA 1
ATOM 724 C C . GLN A 1 90 ? 2.411 -3.382 7.031 1.00 98.62 90 GLN A C 1
ATOM 726 O O . GLN A 1 90 ? 3.468 -3.238 7.651 1.00 98.62 90 GLN A O 1
ATOM 731 N N . LEU A 1 91 ? 2.363 -3.938 5.816 1.00 98.62 91 LEU A N 1
ATOM 732 C CA . LEU A 1 91 ? 3.570 -4.271 5.057 1.00 98.62 91 LEU A CA 1
ATOM 733 C C . LEU A 1 91 ? 4.369 -3.004 4.726 1.00 98.62 91 LEU A C 1
ATOM 735 O O . LEU A 1 91 ? 5.562 -2.954 5.028 1.00 98.62 91 LEU A O 1
ATOM 739 N N . LEU A 1 92 ? 3.721 -1.953 4.209 1.00 98.75 92 LEU A N 1
ATOM 740 C CA . LEU A 1 92 ? 4.375 -0.667 3.923 1.00 98.75 92 LEU A CA 1
ATOM 741 C C . LEU A 1 92 ? 5.077 -0.094 5.164 1.00 98.75 92 LEU A C 1
ATOM 743 O O . LEU A 1 92 ? 6.245 0.281 5.105 1.00 98.75 92 LEU A O 1
ATOM 747 N N . ILE A 1 93 ? 4.391 -0.077 6.309 1.00 98.56 93 ILE A N 1
ATOM 748 C CA . ILE A 1 93 ? 4.931 0.425 7.581 1.00 98.56 93 ILE A CA 1
ATOM 749 C C . ILE A 1 93 ? 6.129 -0.402 8.048 1.00 98.56 93 ILE A C 1
ATOM 751 O O . ILE A 1 93 ? 7.083 0.152 8.591 1.00 98.56 93 ILE A O 1
ATOM 755 N N . ARG A 1 94 ? 6.087 -1.724 7.857 1.00 98.12 94 ARG A N 1
ATOM 756 C CA . ARG A 1 94 ? 7.162 -2.630 8.268 1.00 98.12 94 ARG A CA 1
ATOM 757 C C . ARG A 1 94 ? 8.416 -2.450 7.420 1.00 98.12 94 ARG A C 1
ATOM 759 O O . ARG A 1 94 ? 9.505 -2.393 7.981 1.00 98.12 94 ARG A O 1
ATOM 766 N N . HIS A 1 95 ? 8.261 -2.384 6.100 1.00 97.00 95 HIS A N 1
ATOM 767 C CA . HIS A 1 95 ? 9.390 -2.273 5.176 1.00 97.00 95 HIS A CA 1
ATOM 768 C C . HIS A 1 95 ? 9.963 -0.851 5.125 1.00 97.00 95 HIS A C 1
ATOM 770 O O . HIS A 1 95 ? 11.176 -0.689 5.036 1.00 97.00 95 HIS A O 1
ATOM 776 N N . TYR A 1 96 ? 9.117 0.174 5.268 1.00 98.00 96 TYR A N 1
ATOM 777 C CA . TYR A 1 96 ? 9.487 1.575 5.043 1.00 98.00 96 TYR A CA 1
ATOM 778 C C . TYR A 1 96 ? 9.132 2.491 6.221 1.00 98.00 96 TYR A C 1
ATOM 780 O O . TYR A 1 96 ? 8.540 3.555 6.016 1.00 98.00 96 TYR A O 1
ATOM 788 N N . PRO A 1 97 ? 9.490 2.143 7.473 1.00 97.75 97 PRO A N 1
ATOM 789 C CA . PRO A 1 97 ? 8.902 2.745 8.671 1.00 97.75 97 PRO A CA 1
ATOM 790 C C . PRO A 1 97 ? 9.095 4.260 8.797 1.00 97.75 97 PRO A C 1
ATOM 792 O O . PRO A 1 97 ? 8.324 4.897 9.515 1.00 97.75 97 PRO A O 1
ATOM 795 N N . LYS A 1 98 ? 10.103 4.834 8.134 1.00 96.94 98 LYS A N 1
ATOM 796 C CA . LYS A 1 98 ? 10.488 6.250 8.244 1.00 96.94 98 LYS A CA 1
ATOM 797 C C . LYS A 1 98 ? 10.042 7.114 7.057 1.00 96.94 98 LYS A C 1
ATOM 799 O O . LYS A 1 98 ? 10.467 8.257 6.964 1.00 96.94 98 LYS A O 1
ATOM 804 N N . THR A 1 99 ? 9.237 6.572 6.147 1.00 97.75 99 THR A N 1
ATOM 805 C CA . THR A 1 99 ? 8.749 7.307 4.969 1.00 97.75 99 THR A CA 1
ATOM 806 C C . THR A 1 99 ? 7.439 8.031 5.260 1.00 97.75 99 THR A C 1
ATOM 808 O O . THR A 1 99 ? 6.644 7.581 6.093 1.00 97.75 99 THR A O 1
ATOM 811 N N . ASP A 1 100 ? 7.177 9.116 4.531 1.00 97.50 100 ASP A N 1
ATOM 812 C CA . ASP A 1 100 ? 5.919 9.868 4.630 1.00 97.50 100 ASP A CA 1
ATOM 813 C C . ASP A 1 100 ? 4.708 8.979 4.318 1.00 97.50 100 ASP A C 1
ATOM 815 O O . ASP A 1 100 ? 3.670 9.064 4.976 1.00 97.50 100 ASP A O 1
ATOM 819 N N . GLN A 1 101 ? 4.852 8.060 3.360 1.00 98.19 101 GLN A N 1
ATOM 820 C CA . GLN A 1 101 ? 3.824 7.086 3.002 1.00 98.19 101 GLN A CA 1
ATOM 821 C C . GLN A 1 101 ? 3.535 6.138 4.169 1.00 98.19 101 GLN A C 1
ATOM 823 O O . GLN A 1 101 ? 2.371 5.869 4.455 1.00 98.19 101 GLN A O 1
ATOM 828 N N . ALA A 1 102 ? 4.556 5.671 4.895 1.00 98.19 102 ALA A N 1
ATOM 829 C CA . ALA A 1 102 ? 4.344 4.858 6.090 1.00 98.19 102 ALA A CA 1
ATOM 830 C C . ALA A 1 102 ? 3.714 5.659 7.236 1.00 98.19 102 ALA A C 1
ATOM 832 O O . ALA A 1 102 ? 2.909 5.115 7.991 1.00 98.19 102 ALA A O 1
ATOM 833 N N . PHE A 1 103 ? 4.051 6.940 7.396 1.00 96.94 103 PHE A N 1
ATOM 834 C CA . PHE A 1 103 ? 3.374 7.801 8.368 1.00 96.94 103 PHE A CA 1
ATOM 835 C C . PHE A 1 103 ? 1.882 7.957 8.028 1.00 96.94 103 PHE A C 1
ATOM 837 O O . PHE A 1 103 ? 1.027 7.660 8.865 1.00 96.94 103 PHE A O 1
ATOM 844 N N . ALA A 1 104 ? 1.560 8.290 6.775 1.00 98.19 104 ALA A N 1
ATOM 845 C CA . ALA A 1 104 ? 0.183 8.384 6.290 1.00 98.19 104 ALA A CA 1
ATOM 846 C C . ALA A 1 104 ? -0.577 7.047 6.398 1.00 98.19 104 ALA A C 1
ATOM 848 O O . ALA A 1 104 ? -1.759 7.021 6.747 1.00 98.19 104 ALA A O 1
ATOM 849 N N . ALA A 1 105 ? 0.100 5.925 6.149 1.00 98.56 105 ALA A N 1
ATOM 850 C CA . ALA A 1 105 ? -0.469 4.591 6.285 1.00 98.56 105 ALA A CA 1
ATOM 851 C C . ALA A 1 105 ? -0.849 4.264 7.735 1.00 98.56 105 ALA A C 1
ATOM 853 O O . ALA A 1 105 ? -1.911 3.688 7.959 1.00 98.56 105 ALA A O 1
ATOM 854 N N . ARG A 1 106 ? -0.044 4.666 8.733 1.00 98.50 106 ARG A N 1
ATOM 855 C CA . ARG A 1 106 ? -0.395 4.466 10.154 1.00 98.50 106 ARG A CA 1
ATOM 856 C C . ARG A 1 106 ? -1.679 5.209 10.519 1.00 98.50 106 ARG A C 1
ATOM 858 O O . ARG A 1 106 ? -2.558 4.612 11.135 1.00 98.50 106 ARG A O 1
ATOM 865 N N . ALA A 1 107 ? -1.802 6.469 10.096 1.00 98.06 107 ALA A N 1
ATOM 866 C CA . ALA A 1 107 ? -3.018 7.256 10.301 1.00 98.06 107 ALA A CA 1
ATOM 867 C C . ALA A 1 107 ? -4.224 6.615 9.600 1.00 98.06 107 ALA A C 1
ATOM 869 O O . ALA A 1 107 ? -5.261 6.401 10.219 1.00 98.06 107 ALA A O 1
ATOM 870 N N . THR A 1 108 ? -4.050 6.188 8.346 1.00 98.44 108 THR A N 1
ATOM 871 C CA . THR A 1 108 ? -5.116 5.528 7.577 1.00 98.44 108 THR A CA 1
ATOM 872 C C . THR A 1 108 ? -5.576 4.224 8.236 1.00 98.44 108 THR A C 1
ATOM 874 O O . THR A 1 108 ? -6.770 3.943 8.273 1.00 98.44 108 THR A O 1
ATOM 877 N N . VAL A 1 109 ? -4.661 3.420 8.787 1.00 98.62 109 VAL A N 1
ATOM 878 C CA . VAL A 1 109 ? -5.015 2.196 9.525 1.00 98.62 109 VAL A CA 1
ATOM 879 C C . VAL A 1 109 ? -5.843 2.524 10.769 1.00 98.62 109 VAL A C 1
ATOM 881 O O . VAL A 1 109 ? -6.858 1.866 11.001 1.00 98.62 109 VAL A O 1
ATOM 884 N N . ALA A 1 110 ? -5.457 3.547 11.537 1.00 98.12 110 ALA A N 1
ATOM 885 C CA . ALA A 1 110 ? -6.233 3.998 12.692 1.00 98.12 110 ALA A CA 1
ATOM 886 C C . ALA A 1 110 ? -7.644 4.460 12.278 1.00 98.12 110 ALA A C 1
ATOM 888 O O . ALA A 1 110 ? -8.634 4.025 12.869 1.00 98.12 110 ALA A O 1
ATOM 889 N N . ASP A 1 111 ? -7.748 5.235 11.194 1.00 98.38 111 ASP A N 1
ATOM 890 C CA . ASP A 1 111 ? -9.025 5.698 10.638 1.00 98.38 111 ASP A CA 1
ATOM 891 C C . ASP A 1 111 ? -9.909 4.545 10.149 1.00 98.38 111 ASP A C 1
ATOM 893 O O . ASP A 1 111 ? -11.132 4.588 10.305 1.00 98.38 111 ASP A O 1
ATOM 897 N N . ILE A 1 112 ? -9.323 3.496 9.563 1.00 98.56 112 ILE A N 1
ATOM 898 C CA . ILE A 1 112 ? -10.073 2.304 9.150 1.00 98.56 112 ILE A CA 1
ATOM 899 C C . ILE A 1 112 ? -10.666 1.604 10.378 1.00 98.56 112 ILE A C 1
ATOM 901 O O . ILE A 1 112 ? -11.865 1.310 10.378 1.00 98.56 112 ILE A O 1
ATOM 905 N N . TYR A 1 113 ? -9.874 1.372 11.430 1.00 98.56 113 TYR A N 1
ATOM 906 C CA . TYR A 1 113 ? -10.385 0.769 12.666 1.00 98.56 113 TYR A CA 1
ATOM 907 C C . TYR A 1 113 ? -11.501 1.614 13.284 1.00 98.56 113 TYR A C 1
ATOM 909 O O . TYR A 1 113 ? -12.563 1.082 13.608 1.00 98.56 113 TYR A O 1
ATOM 917 N N . HIS A 1 114 ? -11.309 2.932 13.345 1.00 98.19 114 HIS A N 1
ATOM 918 C CA . HIS A 1 114 ? -12.272 3.859 13.928 1.00 98.19 114 HIS A CA 1
ATOM 919 C C . HIS A 1 114 ? -13.575 3.931 13.123 1.00 98.19 114 HIS A C 1
ATOM 921 O O . HIS A 1 114 ? -14.663 3.718 13.656 1.00 98.19 114 HIS A O 1
ATOM 927 N N . HIS A 1 115 ? -13.481 4.244 11.832 1.00 97.69 115 HIS A N 1
ATOM 928 C CA . HIS A 1 115 ? -14.633 4.671 11.041 1.00 97.69 115 HIS A CA 1
ATOM 929 C C . HIS A 1 115 ? -15.245 3.572 10.182 1.00 97.69 115 HIS A C 1
ATOM 931 O O . HIS A 1 115 ? -16.388 3.717 9.746 1.00 97.69 115 HIS A O 1
ATOM 937 N N . LYS A 1 116 ? -14.483 2.525 9.849 1.00 97.56 116 LYS A N 1
ATOM 938 C CA . LYS A 1 116 ? -14.933 1.477 8.919 1.00 97.56 116 LYS A CA 1
ATOM 939 C C . LYS A 1 116 ? -15.246 0.172 9.623 1.00 97.56 116 LYS A C 1
ATOM 941 O O . LYS A 1 116 ? -16.232 -0.464 9.269 1.00 97.56 116 LYS A O 1
ATOM 946 N N . LEU A 1 117 ? -14.437 -0.199 10.612 1.00 96.62 117 LEU A N 1
ATOM 947 C CA . LEU A 1 117 ? -14.633 -1.428 11.382 1.00 96.62 117 LEU A CA 1
ATOM 948 C C . LEU A 1 117 ? -15.361 -1.188 12.711 1.00 96.62 117 LEU A C 1
ATOM 950 O O . LEU A 1 117 ? -15.966 -2.116 13.237 1.00 96.62 117 LEU A O 1
ATOM 954 N N . GLY A 1 118 ? -15.333 0.040 13.241 1.00 96.69 118 GLY A N 1
ATOM 955 C CA . GLY A 1 118 ? -15.928 0.367 14.541 1.00 96.69 118 GLY A CA 1
ATOM 956 C C . GLY A 1 118 ? -15.176 -0.243 15.728 1.00 96.69 118 GLY A C 1
ATOM 957 O O . GLY A 1 118 ? -15.698 -0.264 16.841 1.00 96.69 118 GLY A O 1
ATOM 958 N N . ASP A 1 119 ? -13.953 -0.728 15.508 1.00 97.50 119 ASP A N 1
ATOM 959 C CA . ASP A 1 119 ? -13.073 -1.243 16.552 1.00 97.50 119 ASP A CA 1
ATOM 960 C C . ASP A 1 119 ? -12.336 -0.072 17.208 1.00 97.50 119 ASP A C 1
ATOM 962 O O . ASP A 1 119 ? -11.191 0.265 16.887 1.00 97.50 119 ASP A O 1
ATOM 966 N N . LEU A 1 120 ? -13.055 0.599 18.107 1.00 96.50 120 LEU A N 1
ATOM 967 C CA . LEU A 1 120 ? -12.573 1.798 18.785 1.00 96.50 120 LEU A CA 1
ATOM 968 C C . LEU A 1 120 ? -11.351 1.518 19.660 1.00 96.50 120 LEU A C 1
ATOM 970 O O . LEU A 1 120 ? -10.488 2.383 19.775 1.00 96.50 120 LEU A O 1
ATOM 974 N N . GLN A 1 121 ? -11.257 0.325 20.252 1.00 97.62 121 GLN A N 1
ATOM 975 C CA . GLN A 1 121 ? -10.124 -0.025 21.104 1.00 97.62 121 GLN A CA 1
ATOM 976 C C . GLN A 1 121 ? -8.840 -0.082 20.276 1.00 97.62 121 GLN A C 1
ATOM 978 O O . GLN A 1 121 ? -7.870 0.609 20.591 1.00 97.62 121 GLN A O 1
ATOM 983 N N . THR A 1 122 ? -8.861 -0.822 19.164 1.00 97.31 122 THR A N 1
ATOM 984 C CA . THR A 1 122 ? -7.703 -0.899 18.267 1.00 97.31 122 THR A CA 1
ATOM 985 C C . THR A 1 122 ? -7.385 0.459 17.638 1.00 97.31 122 THR A C 1
ATOM 987 O O . THR A 1 122 ? -6.213 0.801 17.470 1.00 97.31 122 THR A O 1
ATOM 990 N N . ALA A 1 123 ? -8.402 1.270 17.329 1.00 97.00 123 ALA A N 1
ATOM 991 C CA . ALA A 1 123 ? -8.203 2.624 16.820 1.00 97.00 123 ALA A CA 1
ATOM 992 C C . ALA A 1 123 ? -7.473 3.531 17.824 1.00 97.00 123 ALA A C 1
ATOM 994 O O . ALA A 1 123 ? -6.502 4.185 17.448 1.00 97.00 123 ALA A O 1
ATOM 995 N N . ILE A 1 124 ? -7.894 3.548 19.095 1.00 97.12 124 ILE A N 1
ATOM 996 C CA . ILE A 1 124 ? -7.243 4.328 20.163 1.00 97.12 124 ILE A CA 1
ATOM 997 C C . ILE A 1 124 ? -5.774 3.914 20.300 1.00 97.12 124 ILE A C 1
ATOM 999 O O . ILE A 1 124 ? -4.884 4.768 20.292 1.00 97.12 124 ILE A O 1
ATOM 1003 N N . ASP A 1 125 ? -5.508 2.607 20.339 1.00 96.50 125 ASP A N 1
ATOM 1004 C CA . ASP A 1 125 ? -4.145 2.078 20.434 1.00 96.50 125 ASP A CA 1
ATOM 1005 C C . ASP A 1 125 ? -3.290 2.440 19.209 1.00 96.50 125 ASP A C 1
ATOM 1007 O O . ASP A 1 125 ? -2.073 2.612 19.322 1.00 96.50 125 ASP A O 1
ATOM 1011 N N . ALA A 1 126 ? -3.901 2.542 18.026 1.00 94.94 126 ALA A N 1
ATOM 1012 C CA . ALA A 1 126 ? -3.228 2.960 16.802 1.00 94.94 126 ALA A CA 1
ATOM 1013 C C . ALA A 1 126 ? -2.942 4.471 16.785 1.00 94.94 126 ALA A C 1
ATOM 1015 O O . ALA A 1 126 ? -1.820 4.857 16.458 1.00 94.94 126 ALA A O 1
ATOM 1016 N N . TYR A 1 127 ? -3.896 5.318 17.183 1.00 96.69 127 TYR A N 1
ATOM 1017 C CA . TYR A 1 127 ? -3.699 6.770 17.254 1.00 96.69 127 TYR A CA 1
ATOM 1018 C C . TYR A 1 127 ? -2.635 7.164 18.284 1.00 96.69 127 TYR A C 1
ATOM 1020 O O . TYR A 1 127 ? -1.811 8.029 17.998 1.00 96.69 127 TYR A O 1
ATOM 1028 N N . HIS A 1 128 ? -2.573 6.494 19.440 1.00 95.25 128 HIS A N 1
ATOM 1029 C CA . HIS A 1 128 ? -1.523 6.742 20.436 1.00 95.25 128 HIS A CA 1
ATOM 1030 C C . HIS A 1 128 ? -0.104 6.464 19.924 1.00 95.25 128 HIS A C 1
ATOM 1032 O O . HIS A 1 128 ? 0.851 7.004 20.466 1.00 95.25 128 HIS A O 1
ATOM 1038 N N . LYS A 1 129 ? 0.057 5.645 18.879 1.00 91.50 129 LYS A N 1
ATOM 1039 C CA . LYS A 1 129 ? 1.369 5.361 18.273 1.00 91.50 129 LYS A CA 1
ATOM 1040 C C . LYS A 1 129 ? 1.805 6.413 17.246 1.00 91.50 129 LYS A C 1
ATOM 1042 O O . LYS A 1 129 ? 2.883 6.264 16.673 1.00 91.50 129 LYS A O 1
ATOM 1047 N N . LEU A 1 130 ? 0.965 7.410 16.951 1.00 91.00 130 LEU A N 1
ATOM 1048 C CA . LEU A 1 130 ? 1.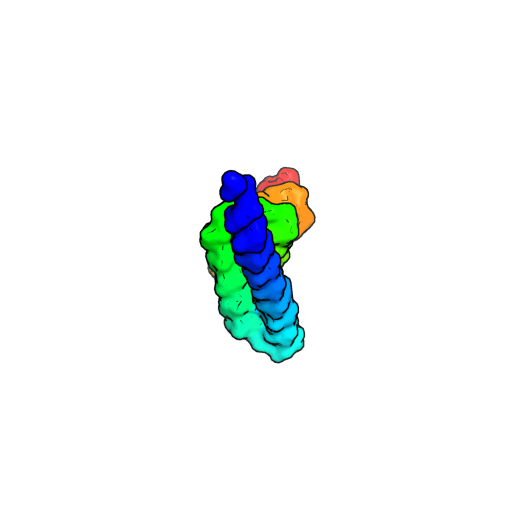272 8.486 15.999 1.00 91.00 130 LEU A CA 1
ATOM 1049 C C . LEU A 1 130 ? 1.932 9.708 16.648 1.00 91.00 130 LEU A C 1
ATOM 1051 O O . LEU A 1 130 ? 2.467 10.539 15.915 1.00 91.00 130 LEU A O 1
ATOM 1055 N N . VAL A 1 131 ? 1.841 9.831 17.976 1.00 79.50 131 VAL A N 1
ATOM 1056 C CA . VAL A 1 131 ? 2.325 10.973 18.769 1.00 79.50 131 VAL A CA 1
ATOM 1057 C C . VAL A 1 131 ? 3.670 10.708 19.429 1.00 79.50 131 VAL A C 1
ATOM 1059 O O . VAL A 1 131 ? 3.995 9.525 19.678 1.00 79.50 131 VAL A O 1
#

Foldseek 3Di:
DDDDDPPPVVVVVVVLVVVLVVLLVVLVVCVVVLVLVVSLVSLVVSLVSLVVPPDDDPVSLVSNLVSLLSNLCSCVPRVVVLVRNLVSLVVNCVSPVPDPSNLVSLLVNLCCCVPPVVVPVVSVVSVVVND